Protein AF-M7ZFV1-F1 (afdb_monomer_lite)

Radius of gyration: 19.08 Å; chains: 1; bounding box: 39×70×27 Å

Structure (mmCIF, N/CA/C/O backbone):
data_AF-M7ZFV1-F1
#
_entry.id   AF-M7ZFV1-F1
#
loop_
_atom_site.group_PDB
_atom_site.id
_atom_site.type_symbol
_atom_site.label_atom_id
_atom_site.label_alt_id
_atom_site.label_comp_id
_atom_site.label_asym_id
_atom_site.label_entity_id
_atom_site.label_seq_id
_atom_site.pdbx_PDB_ins_code
_atom_site.Cartn_x
_atom_site.Cartn_y
_atom_site.Cartn_z
_atom_site.occupancy
_atom_site.B_iso_or_equiv
_atom_site.auth_seq_id
_atom_site.auth_comp_id
_atom_site.auth_asym_id
_atom_site.auth_atom_id
_atom_site.pdbx_PDB_model_num
ATOM 1 N N . MET A 1 1 ? 4.307 -32.937 -7.622 1.00 46.44 1 MET A N 1
ATOM 2 C CA . MET A 1 1 ? 5.732 -33.329 -7.647 1.00 46.44 1 MET A CA 1
ATOM 3 C C . MET A 1 1 ? 6.485 -32.186 -8.320 1.00 46.44 1 MET A C 1
ATOM 5 O O . MET A 1 1 ? 6.717 -32.251 -9.518 1.00 46.44 1 MET A O 1
ATOM 9 N N . SER A 1 2 ? 6.725 -31.074 -7.621 1.00 44.28 2 SER A N 1
ATOM 10 C CA . SER A 1 2 ? 7.327 -29.889 -8.255 1.00 44.28 2 SER A CA 1
ATOM 11 C C . SER A 1 2 ? 8.820 -30.128 -8.470 1.00 44.28 2 SER A C 1
ATOM 13 O O . SER A 1 2 ? 9.521 -30.561 -7.554 1.00 44.28 2 SER A O 1
ATOM 15 N N . THR A 1 3 ? 9.266 -29.960 -9.712 1.00 59.56 3 THR A N 1
ATOM 16 C CA . THR A 1 3 ? 10.604 -30.323 -10.183 1.00 59.56 3 THR A CA 1
ATOM 17 C C . THR A 1 3 ? 11.652 -29.318 -9.704 1.00 59.56 3 THR A C 1
ATOM 19 O O . THR A 1 3 ? 11.357 -28.157 -9.431 1.00 59.56 3 THR A O 1
ATOM 22 N N . ALA A 1 4 ? 12.908 -29.763 -9.613 1.00 49.84 4 ALA A N 1
ATOM 23 C CA . ALA A 1 4 ? 14.052 -28.976 -9.139 1.00 49.84 4 ALA A CA 1
ATOM 24 C C . ALA A 1 4 ? 14.307 -27.661 -9.914 1.00 49.84 4 ALA A C 1
ATOM 26 O O . ALA A 1 4 ? 15.073 -26.819 -9.455 1.00 49.84 4 ALA A O 1
ATOM 27 N N . SER A 1 5 ? 13.664 -27.469 -11.067 1.00 49.84 5 SER A N 1
ATOM 28 C CA . SER A 1 5 ? 13.767 -26.266 -11.899 1.00 49.84 5 SER A CA 1
ATOM 29 C C . SER A 1 5 ? 13.018 -25.055 -11.323 1.00 49.84 5 SER A C 1
ATOM 31 O O . SER A 1 5 ? 13.432 -23.925 -11.567 1.00 49.84 5 SER A O 1
ATOM 33 N N . ASP A 1 6 ? 11.967 -25.283 -10.530 1.00 39.19 6 ASP A N 1
ATOM 34 C CA . ASP A 1 6 ? 11.078 -24.243 -9.982 1.00 39.19 6 ASP A CA 1
ATOM 35 C C . ASP A 1 6 ? 11.810 -23.356 -8.951 1.00 39.19 6 ASP A C 1
ATOM 37 O O . ASP A 1 6 ? 11.830 -22.129 -9.045 1.00 39.19 6 ASP A O 1
ATOM 41 N N . TRP A 1 7 ? 12.593 -23.988 -8.068 1.00 47.34 7 TRP A N 1
ATOM 42 C CA . TRP A 1 7 ? 13.441 -23.309 -7.078 1.00 47.34 7 TRP A CA 1
ATOM 43 C C . TRP A 1 7 ? 14.556 -22.449 -7.692 1.00 47.34 7 TRP A C 1
ATOM 45 O O . TRP A 1 7 ? 15.003 -21.471 -7.084 1.00 47.34 7 TRP A O 1
ATOM 55 N N . GLN A 1 8 ? 15.038 -22.805 -8.888 1.00 50.53 8 GLN A N 1
ATOM 56 C CA . GLN A 1 8 ? 16.108 -22.069 -9.565 1.00 50.53 8 GLN A CA 1
ATOM 57 C C . GLN A 1 8 ? 15.592 -20.722 -10.094 1.00 50.53 8 GLN A C 1
ATOM 59 O O . GLN A 1 8 ? 16.286 -19.707 -9.999 1.00 50.53 8 GLN A O 1
ATOM 64 N N . GLN A 1 9 ? 14.354 -20.711 -10.593 1.00 47.00 9 GLN A N 1
ATOM 65 C CA . GLN A 1 9 ? 13.696 -19.533 -11.151 1.00 47.00 9 GLN A CA 1
ATOM 66 C C . GLN A 1 9 ? 13.353 -18.510 -10.057 1.00 47.00 9 GLN A C 1
ATOM 68 O O . GLN A 1 9 ? 13.607 -17.316 -10.229 1.00 47.00 9 GLN A O 1
ATOM 73 N N . ASP A 1 10 ? 12.865 -18.972 -8.901 1.00 41.16 10 ASP A N 1
ATOM 74 C CA . ASP A 1 10 ? 12.586 -18.123 -7.734 1.00 41.16 10 ASP A CA 1
ATOM 75 C C . ASP A 1 10 ? 13.848 -17.461 -7.176 1.00 41.16 10 ASP A C 1
ATOM 77 O O . ASP A 1 10 ? 13.838 -16.286 -6.795 1.00 41.16 10 ASP A O 1
ATOM 81 N N . HIS A 1 11 ? 14.969 -18.186 -7.161 1.00 52.84 11 HIS A N 1
ATOM 82 C CA . HIS A 1 11 ? 16.243 -17.617 -6.737 1.00 52.84 11 HIS A CA 1
ATOM 83 C C . HIS A 1 11 ? 16.755 -16.579 -7.744 1.00 52.84 11 HIS A C 1
ATOM 85 O O . HIS A 1 11 ? 17.362 -15.584 -7.348 1.00 52.84 11 HIS A O 1
ATOM 91 N N . GLU A 1 12 ? 16.486 -16.766 -9.036 1.00 40.56 12 GLU A N 1
ATOM 92 C CA . GLU A 1 12 ? 16.859 -15.825 -10.092 1.00 40.56 12 GLU A CA 1
ATOM 93 C C . GLU A 1 12 ? 15.999 -14.551 -10.080 1.00 40.56 12 GLU A C 1
ATOM 95 O O . GLU A 1 12 ? 16.531 -13.441 -10.153 1.00 40.56 12 GLU A O 1
ATOM 100 N N . VAL A 1 13 ? 14.686 -14.679 -9.868 1.00 51.53 13 VAL A N 1
ATOM 101 C CA . VAL A 1 13 ? 13.772 -13.544 -9.661 1.00 51.53 13 VAL A CA 1
ATOM 102 C C . VAL A 1 13 ? 14.110 -12.805 -8.365 1.00 51.53 13 VAL A C 1
ATOM 104 O O . VAL A 1 13 ? 14.217 -11.578 -8.366 1.00 51.53 13 VAL A O 1
ATOM 107 N N . GLY A 1 14 ? 14.377 -13.528 -7.274 1.00 48.50 14 GLY A N 1
ATOM 108 C CA . GLY A 1 14 ? 14.834 -12.949 -6.011 1.00 48.50 14 GLY A CA 1
ATOM 109 C C . GLY A 1 14 ? 16.164 -12.202 -6.152 1.00 48.50 14 GLY A C 1
ATOM 110 O O . GLY A 1 14 ? 16.325 -11.111 -5.601 1.00 48.50 14 GLY A O 1
ATOM 111 N N . LYS A 1 15 ? 17.099 -12.734 -6.952 1.00 50.56 15 LYS A N 1
ATOM 112 C CA . LYS A 1 15 ? 18.360 -12.061 -7.298 1.00 50.56 15 LYS A CA 1
ATOM 113 C C . LYS A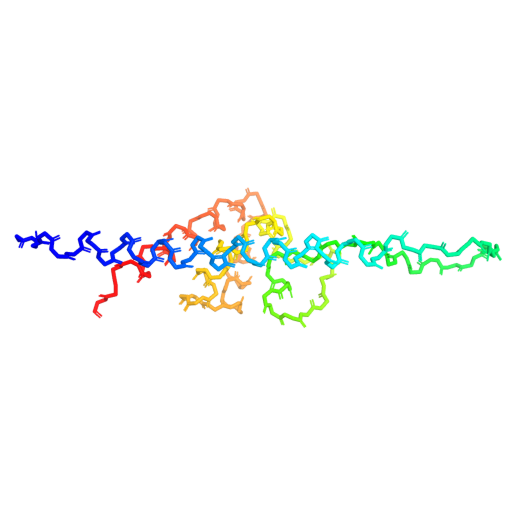 1 15 ? 18.130 -10.798 -8.115 1.00 50.56 15 LYS A C 1
ATOM 115 O O . LYS A 1 15 ? 18.755 -9.784 -7.818 1.00 50.56 15 LYS A O 1
ATOM 120 N N . LYS A 1 16 ? 17.220 -10.822 -9.090 1.00 45.94 16 LYS A N 1
ATOM 121 C CA . LYS A 1 16 ? 16.919 -9.657 -9.929 1.00 45.94 16 LYS A CA 1
ATOM 122 C C . LYS A 1 16 ? 16.292 -8.525 -9.115 1.00 45.94 16 LYS A C 1
ATOM 124 O O . LYS A 1 16 ? 16.816 -7.415 -9.123 1.00 45.94 16 LYS A O 1
ATOM 129 N N . ILE A 1 17 ? 15.307 -8.849 -8.274 1.00 53.06 17 ILE A N 1
ATOM 130 C CA . ILE A 1 17 ? 14.676 -7.894 -7.351 1.00 53.06 17 ILE A CA 1
ATOM 131 C C . ILE A 1 17 ? 15.707 -7.327 -6.358 1.00 53.06 17 ILE A C 1
ATOM 133 O O . ILE A 1 17 ? 15.721 -6.124 -6.091 1.00 53.06 17 ILE A O 1
ATOM 137 N N . LYS A 1 18 ? 16.615 -8.163 -5.832 1.00 46.78 18 LYS A N 1
ATOM 138 C CA . LYS A 1 18 ? 17.659 -7.723 -4.894 1.00 46.78 18 LYS A CA 1
ATOM 139 C C . LYS A 1 18 ? 18.710 -6.828 -5.561 1.00 46.78 18 LYS A C 1
ATOM 141 O O . LYS A 1 18 ? 19.051 -5.793 -4.989 1.00 46.78 18 LYS A O 1
ATOM 146 N N . SER A 1 19 ? 19.173 -7.164 -6.765 1.00 46.59 19 SER A N 1
ATOM 147 C CA . SER A 1 19 ? 20.123 -6.344 -7.533 1.00 46.59 19 SER A CA 1
ATOM 148 C C . SER A 1 19 ? 19.531 -4.999 -7.947 1.00 46.59 19 SER A C 1
ATOM 150 O O . SER A 1 19 ? 20.199 -3.975 -7.811 1.00 46.59 19 SER A O 1
ATOM 152 N N . GLU A 1 20 ? 18.272 -4.973 -8.384 1.00 47.97 20 GLU A N 1
ATOM 153 C CA . GLU A 1 20 ? 17.580 -3.729 -8.736 1.00 47.97 20 GLU A CA 1
ATOM 154 C C . GLU A 1 20 ? 17.349 -2.850 -7.496 1.00 47.97 20 GLU A C 1
ATOM 156 O O . GLU A 1 20 ? 17.546 -1.637 -7.556 1.00 47.97 20 GLU A O 1
ATOM 161 N N . SER A 1 21 ? 17.050 -3.454 -6.338 1.00 48.56 21 SER A N 1
ATOM 162 C CA . SER A 1 21 ? 16.916 -2.724 -5.069 1.00 48.56 21 SER A CA 1
ATOM 163 C C . SER A 1 21 ? 18.231 -2.097 -4.588 1.00 48.56 21 SER A C 1
ATOM 165 O O . SER A 1 21 ? 18.223 -0.976 -4.080 1.00 48.56 21 SER A O 1
ATOM 167 N N . ALA A 1 22 ? 19.364 -2.780 -4.788 1.00 54.00 22 ALA A N 1
ATOM 168 C CA . ALA A 1 22 ? 20.681 -2.281 -4.402 1.00 54.00 22 ALA A CA 1
ATOM 169 C C . ALA A 1 22 ? 21.148 -1.144 -5.325 1.00 54.00 22 ALA A C 1
ATOM 171 O O . ALA A 1 22 ? 21.650 -0.131 -4.842 1.00 54.00 22 ALA A O 1
ATOM 172 N N . ALA A 1 23 ? 20.924 -1.273 -6.637 1.00 54.81 23 ALA A N 1
ATOM 173 C CA . ALA A 1 23 ? 21.231 -0.216 -7.600 1.00 54.81 23 ALA A CA 1
ATOM 174 C C . ALA A 1 23 ? 20.364 1.034 -7.377 1.00 54.81 23 ALA A C 1
ATOM 176 O O . ALA A 1 23 ? 20.842 2.162 -7.508 1.00 54.81 23 ALA A O 1
ATOM 177 N N . GLU A 1 24 ? 19.098 0.853 -6.995 1.00 53.28 24 GLU A N 1
ATOM 178 C CA . GLU A 1 24 ? 18.223 1.969 -6.649 1.00 53.28 24 GLU A CA 1
ATOM 179 C C . GLU A 1 24 ? 18.641 2.617 -5.316 1.00 53.28 24 GLU A C 1
ATOM 181 O O . GLU A 1 24 ? 18.649 3.842 -5.212 1.00 53.28 24 GLU A O 1
ATOM 186 N N . ALA A 1 25 ? 19.065 1.837 -4.316 1.00 55.75 25 ALA A N 1
ATOM 187 C CA . ALA A 1 25 ? 19.612 2.365 -3.064 1.00 55.75 25 ALA A CA 1
ATOM 188 C C . ALA A 1 25 ? 20.894 3.192 -3.288 1.00 55.75 25 ALA A C 1
ATOM 190 O O . ALA A 1 25 ? 21.032 4.274 -2.713 1.00 55.75 25 ALA A O 1
ATOM 191 N N . ASP A 1 26 ? 21.790 2.739 -4.168 1.00 60.12 26 ASP A N 1
ATOM 192 C CA . ASP A 1 26 ? 23.000 3.477 -4.550 1.00 60.12 26 ASP A CA 1
ATOM 193 C C . ASP A 1 26 ? 22.658 4.797 -5.265 1.00 60.12 26 ASP A C 1
ATOM 195 O O . ASP A 1 26 ? 23.128 5.873 -4.881 1.00 60.12 26 ASP A O 1
ATOM 199 N N . ARG A 1 27 ? 21.708 4.759 -6.213 1.00 65.31 27 ARG A N 1
ATOM 200 C CA . ARG A 1 27 ? 21.164 5.965 -6.864 1.00 65.31 27 ARG A CA 1
ATOM 201 C C . ARG A 1 27 ? 20.531 6.935 -5.867 1.00 65.31 27 ARG A C 1
ATOM 203 O O . ARG A 1 27 ? 20.699 8.147 -6.011 1.00 65.31 27 ARG A O 1
ATOM 210 N N . MET A 1 28 ? 19.828 6.434 -4.852 1.00 64.06 28 MET A N 1
ATOM 211 C CA . MET A 1 28 ? 19.234 7.255 -3.792 1.00 64.06 28 MET A CA 1
ATOM 212 C C . MET A 1 28 ? 20.301 7.911 -2.908 1.00 64.06 28 MET A C 1
ATOM 214 O O . MET A 1 28 ? 20.183 9.099 -2.608 1.00 64.06 28 MET A O 1
ATOM 218 N N . MET A 1 29 ? 21.365 7.188 -2.543 1.00 65.94 29 MET A N 1
ATOM 219 C CA . MET A 1 29 ? 22.504 7.753 -1.808 1.00 65.94 29 MET A CA 1
ATOM 220 C C . MET A 1 29 ? 23.237 8.817 -2.639 1.00 65.94 29 MET A C 1
ATOM 222 O O . MET A 1 29 ? 23.618 9.866 -2.115 1.00 65.94 29 MET A O 1
ATOM 226 N N . ALA A 1 30 ? 23.370 8.604 -3.950 1.00 59.59 30 ALA A N 1
ATOM 227 C CA . ALA A 1 30 ? 23.946 9.580 -4.873 1.00 59.59 30 ALA A CA 1
ATOM 228 C C . ALA A 1 30 ? 23.049 10.819 -5.082 1.00 59.59 30 ALA A C 1
ATOM 230 O O . ALA A 1 30 ? 23.556 11.916 -5.327 1.00 59.59 30 ALA A O 1
ATOM 231 N N . ALA A 1 31 ? 21.723 10.674 -4.994 1.00 59.41 31 ALA A N 1
ATOM 232 C CA . ALA A 1 31 ? 20.778 11.792 -5.035 1.00 59.41 31 ALA A CA 1
ATOM 233 C C . ALA A 1 31 ? 20.791 12.598 -3.725 1.00 59.41 31 ALA A C 1
ATOM 235 O O . ALA A 1 31 ? 20.805 13.824 -3.773 1.00 59.41 31 ALA A O 1
ATOM 236 N N . ALA A 1 32 ? 20.879 11.929 -2.571 1.00 59.34 32 ALA A N 1
ATOM 237 C CA . ALA A 1 32 ? 20.989 12.585 -1.269 1.00 59.34 32 ALA A CA 1
ATOM 238 C C . ALA A 1 32 ? 22.286 13.403 -1.134 1.00 59.34 32 ALA A C 1
ATOM 240 O O . ALA A 1 32 ? 22.255 14.513 -0.613 1.00 59.34 32 ALA A O 1
ATOM 241 N N . ARG A 1 33 ? 23.411 12.901 -1.668 1.00 57.75 33 ARG A N 1
ATOM 242 C CA . ARG A 1 33 ? 24.706 13.610 -1.671 1.00 57.75 33 ARG A CA 1
ATOM 243 C C . ARG A 1 33 ? 24.717 14.876 -2.532 1.00 57.75 33 ARG A C 1
ATOM 245 O O . ARG A 1 33 ? 25.441 15.813 -2.216 1.00 57.75 33 ARG A O 1
ATOM 252 N N . ARG A 1 34 ? 23.923 14.923 -3.607 1.00 53.09 34 ARG A N 1
ATOM 253 C CA . ARG A 1 34 ? 23.784 16.120 -4.459 1.00 53.09 34 ARG A CA 1
ATOM 254 C C . ARG A 1 34 ? 23.020 17.253 -3.776 1.00 53.09 34 ARG A C 1
ATOM 256 O O . ARG A 1 34 ? 23.212 18.406 -4.135 1.00 53.09 34 ARG A O 1
ATOM 263 N N . SER A 1 35 ? 22.204 16.935 -2.776 1.00 56.62 35 SER A N 1
ATOM 264 C CA . SER A 1 35 ? 21.429 17.917 -2.014 1.00 56.62 35 SER A CA 1
ATOM 265 C C . SER A 1 35 ? 22.231 18.596 -0.893 1.00 56.62 35 SER A C 1
ATOM 267 O O . SER A 1 35 ? 21.710 19.503 -0.251 1.00 56.62 35 SER A O 1
ATOM 269 N N . SER A 1 36 ? 23.478 18.177 -0.636 1.00 49.88 36 SER A N 1
ATOM 270 C CA . SER A 1 36 ? 24.291 18.644 0.501 1.00 49.88 36 SER A CA 1
ATOM 271 C C . SER A 1 36 ? 25.144 19.892 0.229 1.00 49.88 36 SER A C 1
ATOM 273 O O . SER A 1 36 ? 25.855 20.337 1.128 1.00 49.88 36 SER A O 1
ATOM 275 N N . SER A 1 37 ? 25.120 20.473 -0.974 1.00 52.38 37 SER A N 1
ATOM 276 C CA . SER A 1 37 ? 25.837 21.723 -1.268 1.00 52.38 37 SER A CA 1
ATOM 277 C C . SER A 1 37 ? 24.942 22.941 -1.000 1.00 52.38 37 SER A C 1
ATOM 279 O O . SER A 1 37 ? 24.230 23.406 -1.889 1.00 52.38 37 SER A O 1
ATOM 281 N N . LEU A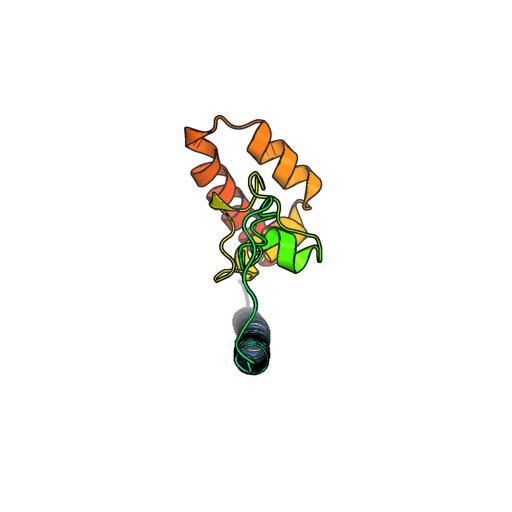 1 38 ? 24.963 23.437 0.240 1.00 55.53 38 LEU A N 1
ATOM 282 C CA . LEU A 1 38 ? 24.322 24.686 0.676 1.00 55.53 38 LEU A CA 1
ATOM 283 C C . LEU A 1 38 ? 25.238 25.897 0.405 1.00 55.53 38 LEU A C 1
ATOM 285 O O . LEU A 1 38 ? 26.412 25.834 0.773 1.00 55.53 38 LEU A O 1
ATOM 289 N N . PRO A 1 39 ? 24.728 27.040 -0.090 1.00 50.59 39 PRO A N 1
ATOM 290 C CA . PRO A 1 39 ? 25.226 28.350 0.299 1.00 50.59 39 PRO A CA 1
ATOM 291 C C . PRO A 1 39 ? 24.383 28.911 1.458 1.00 50.59 39 PRO A C 1
ATOM 293 O O . PRO A 1 39 ? 23.176 28.686 1.553 1.00 50.59 39 PRO A O 1
ATOM 296 N N . ALA A 1 40 ? 25.047 29.620 2.367 1.00 53.81 40 ALA A N 1
ATOM 297 C CA . ALA A 1 40 ? 24.449 30.262 3.530 1.00 53.81 40 ALA A CA 1
ATOM 298 C C . ALA A 1 40 ? 23.818 31.633 3.198 1.00 53.81 40 ALA A C 1
ATOM 300 O O . ALA A 1 40 ? 24.263 32.308 2.274 1.00 53.81 40 ALA A O 1
ATOM 301 N N . ALA A 1 41 ? 22.892 32.049 4.075 1.00 48.31 41 ALA A N 1
ATOM 302 C CA . ALA A 1 41 ? 22.405 33.411 4.365 1.00 48.31 41 ALA A CA 1
ATOM 303 C C . ALA A 1 41 ? 21.054 33.871 3.763 1.00 48.31 41 ALA A C 1
ATOM 305 O O . ALA A 1 41 ? 20.853 33.885 2.554 1.00 48.31 41 ALA A O 1
ATOM 306 N N . GLY A 1 42 ? 20.169 34.356 4.653 1.00 43.28 42 GLY A N 1
ATOM 307 C CA . GLY A 1 42 ? 19.012 35.212 4.339 1.00 43.28 42 GLY A CA 1
ATOM 308 C C . GLY A 1 42 ? 17.815 35.031 5.288 1.00 43.28 42 GLY A C 1
ATOM 309 O O . GLY A 1 42 ? 17.156 34.001 5.250 1.00 43.28 42 GLY A O 1
ATOM 310 N N . ALA A 1 43 ? 17.539 36.023 6.142 1.00 54.16 43 ALA A N 1
ATOM 311 C CA . ALA A 1 43 ? 16.506 36.025 7.187 1.00 54.16 43 ALA A CA 1
ATOM 312 C C . ALA A 1 43 ? 15.125 36.538 6.712 1.00 54.16 43 ALA A C 1
ATOM 314 O O . ALA A 1 43 ? 15.057 37.415 5.854 1.00 54.16 43 ALA A O 1
ATOM 315 N N . GLY A 1 44 ? 14.038 36.070 7.348 1.00 43.00 44 GLY A N 1
ATOM 316 C CA . GLY A 1 44 ? 12.695 36.675 7.286 1.00 43.00 44 GLY A CA 1
ATOM 317 C C . GLY A 1 44 ? 11.643 35.914 8.124 1.00 43.00 44 GLY A C 1
ATOM 318 O O . GLY A 1 44 ? 11.564 34.693 7.994 1.00 43.00 44 GLY A O 1
ATOM 319 N N . PRO A 1 45 ? 10.828 36.573 8.980 1.00 63.88 45 PRO A N 1
ATOM 320 C CA . PRO A 1 45 ? 9.703 35.946 9.668 1.00 63.88 45 PRO A CA 1
ATOM 321 C C . PRO A 1 45 ? 8.417 36.194 8.868 1.00 63.88 45 PRO A C 1
ATOM 323 O O . PRO A 1 45 ? 7.859 37.287 8.876 1.00 63.88 45 PRO A O 1
ATOM 326 N N . GLY A 1 46 ? 7.948 35.184 8.142 1.00 50.50 46 GLY A N 1
ATOM 327 C CA . GLY A 1 46 ? 6.713 35.280 7.368 1.00 50.50 46 GLY A CA 1
ATOM 328 C C . GLY A 1 46 ? 6.361 33.939 6.748 1.00 50.50 46 GLY A C 1
ATOM 329 O O . GLY A 1 46 ? 7.005 33.522 5.796 1.00 50.50 46 GLY A O 1
ATOM 330 N N . SER A 1 47 ? 5.361 33.275 7.330 1.00 49.88 47 SER A N 1
ATOM 331 C CA . SER A 1 47 ? 4.630 32.119 6.793 1.00 49.88 47 SER A CA 1
ATOM 332 C C . SER A 1 47 ? 5.491 31.024 6.161 1.00 49.88 47 SER A C 1
ATOM 334 O O . SER A 1 47 ? 5.728 31.004 4.959 1.00 49.88 47 SER A O 1
ATOM 336 N N . THR A 1 48 ? 5.903 30.051 6.969 1.00 43.44 48 THR A N 1
ATOM 337 C CA . THR A 1 48 ? 6.486 28.801 6.487 1.00 43.44 48 THR A CA 1
ATOM 338 C C . THR A 1 48 ? 5.417 27.959 5.769 1.00 43.44 48 THR A C 1
ATOM 340 O O . THR A 1 48 ? 4.573 27.356 6.430 1.00 43.44 48 THR A O 1
ATOM 343 N N . PRO A 1 49 ? 5.468 27.727 4.442 1.00 51.97 49 PRO A N 1
ATOM 344 C CA . PRO A 1 49 ? 5.299 26.360 4.013 1.00 51.97 49 PRO A CA 1
ATOM 345 C C . PRO A 1 49 ? 6.578 25.679 4.483 1.00 51.97 49 PRO A C 1
ATOM 347 O O . PRO A 1 49 ? 7.629 25.786 3.851 1.00 51.97 49 PRO A O 1
ATOM 350 N N . SER A 1 50 ? 6.514 25.024 5.643 1.00 46.38 50 SER A N 1
ATOM 351 C CA . SER A 1 50 ? 7.508 24.016 5.971 1.00 46.38 50 SER A CA 1
ATOM 352 C C . SER A 1 50 ? 7.357 22.938 4.902 1.00 46.38 50 SER A C 1
ATOM 354 O O . SER A 1 50 ? 6.632 21.954 5.057 1.00 46.38 50 SER A O 1
ATOM 356 N N . PHE A 1 51 ? 8.026 23.134 3.766 1.00 53.59 51 PHE A N 1
ATOM 357 C CA . PHE A 1 51 ? 8.491 22.047 2.934 1.00 53.59 51 PHE A CA 1
ATOM 358 C C . PHE A 1 51 ? 9.568 21.371 3.765 1.00 53.59 51 PHE A C 1
ATOM 360 O O . PHE A 1 51 ? 10.759 21.449 3.476 1.00 53.59 51 PHE A O 1
ATOM 367 N N . ASN A 1 52 ? 9.108 20.722 4.839 1.00 47.12 52 ASN A N 1
ATOM 368 C CA . ASN A 1 52 ? 9.798 19.626 5.452 1.00 47.12 52 ASN A CA 1
ATOM 369 C C . ASN A 1 52 ? 10.376 18.842 4.283 1.00 47.12 52 ASN A C 1
ATOM 371 O O . ASN A 1 52 ? 9.676 18.562 3.300 1.00 47.12 52 ASN A O 1
ATOM 375 N N . THR A 1 53 ? 11.645 18.511 4.388 1.00 49.69 53 THR A N 1
ATOM 376 C CA . THR A 1 53 ? 12.318 17.478 3.617 1.00 49.69 53 THR A CA 1
ATOM 377 C C . THR A 1 53 ? 11.655 16.117 3.906 1.00 49.69 53 THR A C 1
ATOM 379 O O . THR A 1 53 ? 12.295 15.151 4.306 1.00 49.69 53 THR A O 1
ATOM 382 N N . MET A 1 54 ? 10.327 16.049 3.745 1.00 65.06 54 MET A N 1
ATOM 383 C CA . MET A 1 54 ? 9.453 14.909 3.937 1.00 65.06 54 MET A CA 1
ATOM 384 C C . MET A 1 54 ? 9.831 13.933 2.854 1.00 65.06 54 MET A C 1
ATOM 386 O O . MET A 1 54 ? 9.415 14.047 1.698 1.00 65.06 54 MET A O 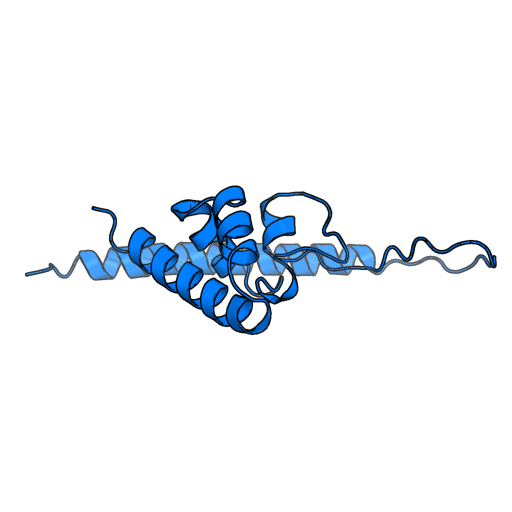1
ATOM 390 N N . THR A 1 55 ? 10.681 12.994 3.247 1.00 81.56 55 THR A N 1
ATOM 391 C CA . THR A 1 55 ? 10.980 11.826 2.441 1.00 81.56 55 THR A CA 1
ATOM 392 C C . THR A 1 55 ? 9.633 11.207 2.068 1.00 81.56 55 THR A C 1
ATOM 394 O O . THR A 1 55 ? 8.874 10.834 2.966 1.00 81.56 55 THR A O 1
ATOM 397 N N . PRO A 1 56 ? 9.270 11.158 0.775 1.00 89.06 56 PRO A N 1
ATOM 398 C CA . PRO A 1 56 ? 7.962 10.667 0.379 1.00 89.06 56 PRO A CA 1
ATOM 399 C C . PRO A 1 56 ? 7.827 9.206 0.804 1.00 89.06 56 PRO A C 1
ATOM 401 O O . PRO A 1 56 ? 8.765 8.428 0.625 1.00 89.06 56 PRO A O 1
ATOM 404 N N . CYS A 1 57 ? 6.660 8.824 1.329 1.00 92.56 57 CYS A N 1
ATOM 405 C CA . CYS A 1 57 ? 6.373 7.423 1.646 1.00 92.56 57 CYS A CA 1
ATOM 406 C C . CYS A 1 57 ? 6.547 6.526 0.406 1.00 92.56 57 CYS A C 1
ATOM 408 O O . CYS A 1 57 ? 6.483 7.005 -0.735 1.00 92.56 57 CYS A O 1
ATOM 410 N N . ALA A 1 58 ? 6.725 5.218 0.610 1.00 93.62 58 ALA A N 1
ATOM 411 C CA . ALA A 1 58 ? 6.935 4.274 -0.491 1.00 93.62 58 ALA A CA 1
ATOM 412 C C . ALA A 1 58 ? 5.820 4.350 -1.550 1.00 93.62 58 ALA A C 1
ATOM 414 O O . ALA A 1 58 ? 6.103 4.283 -2.747 1.00 93.62 58 ALA A O 1
ATOM 415 N N . ALA A 1 59 ? 4.577 4.596 -1.124 1.00 93.69 59 ALA A N 1
ATOM 416 C CA . ALA A 1 59 ? 3.445 4.778 -2.023 1.00 93.69 59 ALA A CA 1
ATOM 417 C C . ALA A 1 59 ? 3.578 6.006 -2.924 1.00 93.69 59 ALA A C 1
ATOM 419 O O . ALA A 1 59 ? 3.525 5.902 -4.148 1.00 93.69 59 ALA A O 1
ATOM 420 N N . CYS A 1 60 ? 3.771 7.184 -2.331 1.00 92.88 60 CYS A N 1
ATOM 421 C CA . CYS A 1 60 ? 3.866 8.428 -3.091 1.00 92.88 60 CYS A CA 1
ATOM 422 C C . CYS A 1 60 ? 5.117 8.474 -3.968 1.00 92.88 60 CYS A C 1
ATOM 424 O O . CYS A 1 60 ? 5.068 9.042 -5.059 1.00 92.88 60 CYS A O 1
ATOM 426 N N . LYS A 1 61 ? 6.200 7.822 -3.532 1.00 91.06 61 LYS A N 1
ATOM 427 C CA . LYS A 1 61 ? 7.408 7.641 -4.333 1.00 91.06 61 LYS A CA 1
ATOM 428 C C . LYS A 1 61 ? 7.143 6.794 -5.579 1.00 91.06 61 LYS A C 1
ATOM 430 O O . LYS A 1 61 ? 7.490 7.230 -6.673 1.00 91.06 61 LYS A O 1
ATOM 435 N N . LEU A 1 62 ? 6.488 5.637 -5.436 1.00 91.00 62 LEU A N 1
ATOM 436 C CA . LEU A 1 62 ? 6.144 4.770 -6.571 1.00 91.00 62 LEU A CA 1
ATOM 437 C C . LEU A 1 62 ? 5.149 5.449 -7.527 1.00 91.00 62 LEU A C 1
ATOM 439 O O . LEU A 1 62 ? 5.312 5.390 -8.740 1.00 91.00 62 LEU A O 1
ATOM 443 N N . LEU A 1 63 ? 4.156 6.149 -6.975 1.00 89.94 63 LEU A N 1
ATOM 444 C CA . LEU A 1 63 ? 3.128 6.871 -7.731 1.00 89.94 63 LEU A CA 1
ATOM 445 C C . LEU A 1 63 ? 3.611 8.212 -8.311 1.00 89.94 63 LEU A C 1
ATOM 447 O O . LEU A 1 63 ? 2.825 8.904 -8.953 1.00 89.94 63 LEU A O 1
ATOM 451 N N . ARG A 1 64 ? 4.872 8.603 -8.068 1.00 89.88 64 ARG A N 1
ATOM 452 C CA . ARG A 1 64 ? 5.473 9.871 -8.524 1.00 89.88 64 ARG A CA 1
ATOM 453 C C . ARG A 1 64 ? 4.632 11.114 -8.192 1.00 89.88 64 ARG A C 1
ATOM 455 O O . ARG A 1 64 ? 4.572 12.061 -8.971 1.00 89.88 64 ARG A O 1
ATOM 462 N N . ARG A 1 65 ? 3.999 11.128 -7.016 1.00 90.88 65 ARG A N 1
ATOM 463 C CA . ARG A 1 65 ? 3.151 12.235 -6.542 1.00 90.88 65 ARG A CA 1
ATOM 464 C C . ARG A 1 65 ? 3.683 12.838 -5.247 1.00 90.88 65 ARG A C 1
ATOM 466 O O . ARG A 1 65 ? 4.443 12.204 -4.516 1.00 90.88 65 ARG A O 1
ATOM 473 N N . ARG A 1 66 ? 3.244 14.057 -4.923 1.00 88.94 66 ARG A N 1
ATOM 474 C CA . ARG A 1 66 ? 3.604 14.717 -3.659 1.00 88.94 66 ARG A CA 1
ATOM 475 C C . ARG A 1 66 ? 3.006 13.951 -2.470 1.00 88.94 66 ARG A C 1
ATOM 477 O O . ARG A 1 66 ? 1.830 13.593 -2.486 1.00 88.94 66 ARG A O 1
ATOM 484 N N . CYS A 1 67 ? 3.817 13.691 -1.443 1.00 90.25 67 CYS A N 1
ATOM 485 C CA . CYS A 1 67 ? 3.346 13.109 -0.187 1.00 90.25 67 CYS A CA 1
ATOM 486 C C . CYS A 1 67 ? 2.757 14.218 0.693 1.00 90.25 67 CYS A C 1
ATOM 488 O O . CYS A 1 67 ? 3.480 15.130 1.086 1.00 90.25 67 CYS A O 1
ATOM 490 N N . ALA A 1 68 ? 1.446 14.166 0.941 1.00 88.25 68 ALA A N 1
ATOM 491 C CA . ALA A 1 68 ? 0.773 15.068 1.873 1.00 88.25 68 ALA A CA 1
ATOM 492 C C . ALA A 1 68 ? 1.119 14.706 3.328 1.00 88.25 68 ALA A C 1
ATOM 494 O O . ALA A 1 68 ? 1.528 13.575 3.594 1.00 88.25 68 ALA A O 1
ATOM 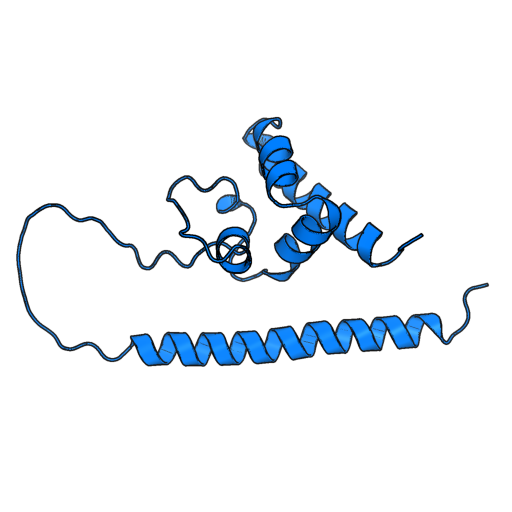495 N N . GLN A 1 69 ? 0.924 15.656 4.250 1.00 82.69 69 GLN A N 1
ATOM 496 C CA . GLN A 1 69 ? 1.078 15.419 5.694 1.00 82.69 69 GLN A CA 1
ATOM 497 C C . GLN A 1 69 ? 0.110 14.327 6.176 1.00 82.69 69 GLN A C 1
ATOM 499 O O . GLN A 1 69 ? 0.513 13.418 6.890 1.00 82.69 69 GLN A O 1
ATOM 504 N N . GLU A 1 70 ? -1.126 14.339 5.671 1.00 85.31 70 GLU A N 1
ATOM 505 C CA . GLU A 1 70 ? -2.147 13.323 5.960 1.00 85.31 70 GLU A CA 1
ATOM 506 C C . GLU A 1 70 ? -2.247 12.277 4.844 1.00 85.31 70 GLU A C 1
ATOM 508 O O . GLU A 1 70 ? -3.305 12.000 4.281 1.00 85.31 70 GLU A O 1
ATOM 513 N N . CYS A 1 71 ? -1.107 11.715 4.440 1.00 89.44 71 CYS A N 1
ATOM 514 C CA . CYS A 1 71 ? -1.113 10.638 3.458 1.00 89.44 71 CYS A CA 1
ATOM 515 C C . CYS A 1 71 ? -1.566 9.321 4.123 1.00 89.44 71 CYS A C 1
ATOM 517 O O . CYS A 1 71 ? -0.867 8.842 5.020 1.00 89.44 71 CYS A O 1
ATOM 519 N N . PRO A 1 72 ? -2.635 8.656 3.635 1.00 89.50 72 PRO A N 1
ATOM 520 C CA . PRO A 1 72 ? -3.160 7.425 4.242 1.00 89.50 72 PRO A CA 1
ATOM 521 C C . PRO A 1 72 ? -2.171 6.254 4.175 1.00 89.50 72 PRO A C 1
ATOM 523 O O . PRO A 1 72 ? -2.297 5.277 4.902 1.00 89.50 72 PRO A O 1
ATOM 526 N N . PHE A 1 73 ? -1.167 6.350 3.301 1.00 91.25 73 PHE A N 1
ATOM 527 C CA . PHE A 1 73 ? -0.129 5.338 3.141 1.00 91.25 73 PHE A CA 1
ATOM 528 C C . PHE A 1 73 ? 1.110 5.595 4.003 1.00 91.25 73 PHE A C 1
ATOM 530 O O . PHE A 1 73 ? 1.908 4.682 4.186 1.00 91.25 73 PHE A O 1
ATOM 537 N N . SER A 1 74 ? 1.305 6.817 4.508 1.00 90.88 74 SER A N 1
ATOM 538 C CA . SER A 1 74 ? 2.555 7.205 5.175 1.00 90.88 74 SER A CA 1
ATOM 539 C C . SER A 1 74 ? 2.871 6.401 6.440 1.00 90.88 74 SER A C 1
ATOM 541 O O . SER A 1 74 ? 4.028 6.011 6.584 1.00 90.88 74 SER A O 1
ATOM 543 N N . PRO A 1 75 ? 1.901 6.097 7.326 1.00 90.25 75 PRO A N 1
ATOM 544 C CA . PRO A 1 75 ? 2.181 5.337 8.547 1.00 90.25 75 PRO A CA 1
ATOM 545 C C . PRO A 1 75 ? 2.541 3.867 8.292 1.00 90.25 75 PRO A C 1
ATOM 547 O O . PRO A 1 75 ? 3.198 3.243 9.118 1.00 90.25 75 PRO A O 1
ATOM 550 N N . PHE A 1 76 ? 2.109 3.308 7.158 1.00 90.56 76 PHE A N 1
ATOM 551 C CA . PHE A 1 76 ? 2.187 1.867 6.884 1.00 90.56 76 PHE A CA 1
ATOM 552 C C . PHE A 1 76 ? 3.242 1.508 5.832 1.00 90.56 76 PHE A C 1
ATOM 554 O O . PHE A 1 76 ? 3.796 0.412 5.844 1.00 90.56 76 PHE A O 1
ATOM 561 N N . PHE A 1 77 ? 3.536 2.431 4.914 1.00 91.62 77 PHE A N 1
ATOM 562 C CA . PHE A 1 77 ? 4.446 2.214 3.793 1.00 91.62 77 PHE A CA 1
ATOM 563 C C . PHE A 1 77 ? 5.659 3.140 3.887 1.00 91.62 77 PHE A C 1
ATOM 565 O O . PHE A 1 77 ? 5.775 4.144 3.174 1.00 91.62 77 PHE A O 1
ATOM 572 N N . SER A 1 78 ? 6.593 2.761 4.756 1.00 90.25 78 SER A N 1
ATOM 573 C CA . SER A 1 78 ? 7.862 3.460 4.951 1.00 90.25 78 SER A CA 1
ATOM 574 C C . SER A 1 78 ? 8.703 3.519 3.667 1.00 90.25 78 SER A C 1
ATOM 576 O O . SER A 1 78 ? 8.750 2.548 2.910 1.00 90.25 78 SER A O 1
ATOM 578 N N . PRO A 1 79 ? 9.443 4.617 3.422 1.00 84.88 79 PRO A N 1
ATOM 579 C CA . PRO A 1 79 ? 10.306 4.755 2.244 1.00 84.88 79 PRO A CA 1
ATOM 580 C C . PRO A 1 79 ? 11.448 3.730 2.176 1.00 84.88 79 PRO A C 1
ATOM 582 O O . PRO A 1 79 ? 11.991 3.508 1.095 1.00 84.88 79 PRO A O 1
ATOM 585 N N . LEU A 1 80 ? 11.804 3.114 3.310 1.00 86.94 80 LEU A N 1
ATOM 586 C CA . LEU A 1 80 ? 12.816 2.060 3.408 1.00 86.94 80 LEU A CA 1
ATOM 587 C C . LEU A 1 80 ? 12.353 0.735 2.781 1.00 86.94 80 LEU A C 1
ATOM 589 O O . LEU A 1 80 ? 13.178 -0.085 2.387 1.00 86.94 80 LEU A O 1
ATOM 593 N N . GLU A 1 81 ? 11.041 0.532 2.644 1.00 86.88 81 GLU A N 1
ATOM 594 C CA . GLU A 1 81 ? 10.455 -0.730 2.189 1.00 86.88 81 GLU A CA 1
ATOM 595 C C . GLU A 1 81 ? 9.593 -0.542 0.927 1.00 86.88 81 GLU A C 1
ATOM 597 O O . GLU A 1 81 ? 8.394 -0.834 0.927 1.00 86.88 81 GLU A O 1
ATOM 602 N N . PRO A 1 82 ? 10.181 -0.084 -0.197 1.00 88.31 82 PRO A N 1
ATOM 603 C CA . PRO A 1 82 ? 9.431 0.183 -1.427 1.00 88.31 82 PRO A CA 1
ATOM 604 C C . PRO A 1 82 ? 8.773 -1.077 -2.009 1.00 88.31 82 PRO A C 1
ATOM 606 O O . PRO A 1 82 ? 7.719 -0.992 -2.640 1.00 88.31 82 PRO A O 1
ATOM 609 N N . HIS A 1 83 ? 9.364 -2.249 -1.758 1.00 89.38 83 HIS A N 1
ATOM 610 C CA . HIS A 1 83 ? 8.859 -3.538 -2.222 1.00 89.38 83 HIS A CA 1
ATOM 611 C C . HIS A 1 83 ? 7.476 -3.870 -1.642 1.00 89.38 83 HIS A C 1
ATOM 613 O O . HIS A 1 83 ? 6.642 -4.413 -2.361 1.00 89.38 83 HIS A O 1
ATOM 619 N N . LYS A 1 84 ? 7.195 -3.485 -0.385 1.00 91.69 84 LYS A N 1
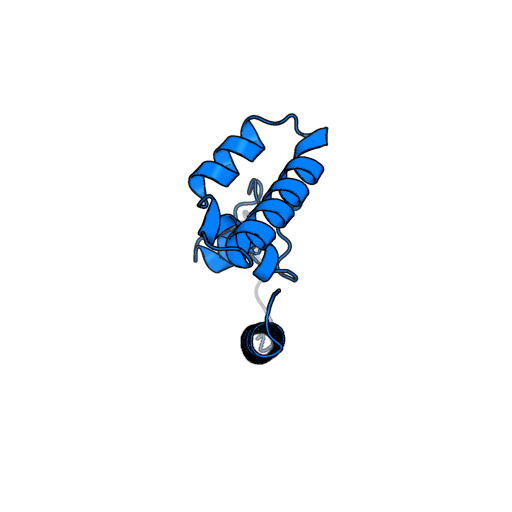ATOM 620 C CA . LYS A 1 84 ? 5.894 -3.738 0.250 1.00 91.69 84 LYS A CA 1
ATOM 621 C C . LYS A 1 84 ? 4.775 -3.100 -0.556 1.00 91.69 84 LYS A C 1
ATOM 623 O O . LYS A 1 84 ? 3.853 -3.793 -0.973 1.00 91.69 84 LYS A O 1
ATOM 628 N N . PHE A 1 85 ? 4.892 -1.801 -0.839 1.00 94.44 85 PHE A N 1
ATOM 629 C CA . PHE A 1 85 ? 3.873 -1.092 -1.608 1.00 94.44 85 PHE A CA 1
ATOM 630 C C . PHE A 1 85 ? 3.822 -1.552 -3.069 1.00 94.44 85 PHE A C 1
ATOM 632 O O . PHE A 1 85 ? 2.733 -1.653 -3.626 1.00 94.44 85 PHE A O 1
ATOM 639 N N . ALA A 1 86 ? 4.965 -1.874 -3.686 1.00 93.56 86 ALA A N 1
ATOM 640 C CA . ALA A 1 86 ? 5.000 -2.372 -5.060 1.00 93.56 86 ALA A CA 1
ATOM 641 C C . ALA A 1 86 ? 4.183 -3.664 -5.233 1.00 93.56 86 ALA A C 1
ATOM 643 O O . ALA A 1 86 ? 3.414 -3.769 -6.192 1.00 93.56 86 ALA A O 1
ATOM 644 N N . SER A 1 87 ? 4.282 -4.605 -4.286 1.00 93.56 87 SER A N 1
ATOM 645 C CA . SER A 1 87 ? 3.487 -5.835 -4.311 1.00 93.56 87 SER A CA 1
ATOM 646 C C . SER A 1 87 ? 1.991 -5.540 -4.232 1.00 93.56 87 SER A C 1
ATOM 648 O O . SER A 1 87 ? 1.227 -5.983 -5.092 1.00 93.56 87 SER A O 1
ATOM 650 N N . VAL A 1 88 ? 1.564 -4.737 -3.248 1.00 95.25 88 VAL A N 1
ATOM 651 C CA . VAL A 1 88 ? 0.134 -4.430 -3.061 1.00 95.25 88 VAL A CA 1
ATOM 652 C C . VAL A 1 88 ? -0.425 -3.637 -4.237 1.00 95.25 88 VAL A C 1
ATOM 654 O O . VAL A 1 88 ? -1.533 -3.897 -4.701 1.00 95.25 88 VAL A O 1
ATOM 657 N N . HIS A 1 89 ? 0.362 -2.705 -4.772 1.00 94.94 89 HIS A N 1
ATOM 658 C CA . HIS A 1 89 ? -0.000 -1.928 -5.946 1.00 94.94 89 HIS A CA 1
ATOM 659 C C . HIS A 1 89 ? -0.217 -2.812 -7.178 1.00 94.94 89 HIS A C 1
ATOM 661 O O . HIS A 1 89 ? -1.160 -2.585 -7.928 1.00 94.94 89 HIS A O 1
ATOM 667 N N . LYS A 1 90 ? 0.628 -3.827 -7.381 1.00 91.88 90 LYS A N 1
ATOM 668 C CA . LYS A 1 90 ? 0.527 -4.725 -8.536 1.00 91.88 90 LYS A CA 1
ATOM 669 C C . LYS A 1 90 ? -0.700 -5.641 -8.471 1.00 91.88 90 LYS A C 1
ATOM 671 O O . LYS A 1 90 ? -1.264 -5.955 -9.510 1.00 91.88 90 LYS A O 1
ATOM 676 N N . VAL A 1 91 ? -1.101 -6.063 -7.273 1.00 93.62 91 VAL A N 1
ATOM 677 C CA . VAL A 1 91 ? -2.205 -7.018 -7.078 1.00 93.62 91 VAL A CA 1
ATOM 678 C C . VAL A 1 91 ? -3.554 -6.329 -6.902 1.00 93.62 91 VAL A C 1
ATOM 680 O O . VAL A 1 91 ? -4.534 -6.721 -7.527 1.00 93.62 91 VAL A O 1
ATOM 683 N N . PHE A 1 92 ? -3.615 -5.321 -6.034 1.00 92.88 92 PHE A N 1
ATOM 684 C CA . PHE A 1 92 ? -4.863 -4.661 -5.658 1.00 92.88 92 PHE A CA 1
ATOM 685 C C . PHE A 1 92 ? -5.019 -3.289 -6.321 1.00 92.88 92 PHE A C 1
ATOM 687 O O . PHE A 1 92 ? -6.141 -2.861 -6.572 1.00 92.88 92 PHE A O 1
ATOM 694 N N . GLY A 1 93 ? -3.918 -2.599 -6.632 1.00 93.50 93 GLY A N 1
ATOM 695 C CA . GLY A 1 93 ? -3.933 -1.230 -7.154 1.00 93.50 93 GLY A CA 1
ATOM 696 C C . GLY A 1 93 ? -4.061 -0.166 -6.059 1.00 93.50 93 GLY A C 1
ATOM 697 O O . GLY A 1 93 ? -4.709 -0.371 -5.033 1.00 93.50 93 GLY A O 1
ATOM 698 N N . ALA A 1 94 ? -3.461 1.012 -6.275 1.00 91.81 94 ALA A N 1
ATOM 699 C CA . ALA A 1 94 ? -3.393 2.072 -5.257 1.00 91.81 94 ALA A CA 1
ATOM 700 C C . ALA A 1 94 ? -4.773 2.517 -4.744 1.00 91.81 94 ALA A C 1
ATOM 702 O O . ALA A 1 94 ? -4.951 2.717 -3.543 1.00 91.81 94 ALA A O 1
ATOM 703 N N . SER A 1 95 ? -5.749 2.666 -5.643 1.00 92.44 95 SER A N 1
ATOM 704 C CA . SER A 1 95 ? -7.093 3.143 -5.298 1.00 92.44 95 SER A CA 1
ATOM 705 C C . SER A 1 95 ? -7.845 2.160 -4.404 1.00 92.44 95 SER A C 1
ATOM 707 O O . SER A 1 95 ? -8.487 2.583 -3.447 1.00 92.44 95 SER A O 1
ATOM 709 N N . ASN A 1 96 ? -7.733 0.856 -4.671 1.00 94.06 96 ASN A N 1
ATOM 710 C CA . ASN A 1 96 ? -8.398 -0.166 -3.863 1.00 94.06 96 ASN A CA 1
ATOM 711 C C . ASN A 1 96 ? -7.739 -0.290 -2.492 1.00 94.06 96 ASN A C 1
ATOM 713 O O . ASN A 1 96 ? -8.444 -0.336 -1.494 1.00 94.06 96 ASN A O 1
ATOM 717 N N . VAL A 1 97 ? -6.403 -0.253 -2.420 1.00 94.12 97 VAL A N 1
ATOM 718 C CA . VAL A 1 97 ? -5.692 -0.238 -1.130 1.00 94.12 97 VAL A CA 1
ATOM 719 C C . VAL A 1 97 ? -6.103 0.976 -0.303 1.00 94.12 97 VAL A C 1
ATOM 721 O O . VAL A 1 97 ? -6.368 0.837 0.884 1.00 94.12 97 VAL A O 1
ATOM 724 N N . SER A 1 98 ? -6.219 2.156 -0.924 1.00 92.25 98 SER A N 1
ATOM 725 C CA . SER A 1 98 ? -6.701 3.352 -0.226 1.00 92.25 98 SER A CA 1
ATOM 726 C C . SER A 1 98 ? -8.101 3.150 0.349 1.00 92.25 98 SER A C 1
ATOM 728 O O . SER A 1 98 ? -8.325 3.507 1.498 1.00 92.25 98 SER A O 1
ATOM 730 N N . LYS A 1 99 ? -9.035 2.592 -0.434 1.00 93.75 99 LYS A N 1
ATOM 731 C CA . LYS A 1 99 ? -10.407 2.325 0.021 1.00 93.75 99 LYS A CA 1
ATOM 732 C C . LYS A 1 99 ? -10.429 1.323 1.174 1.00 93.75 99 LYS A C 1
ATOM 734 O O . LYS A 1 99 ? -10.961 1.648 2.225 1.00 93.75 99 LYS A O 1
ATOM 739 N N . MET A 1 100 ? -9.758 0.180 1.023 1.00 93.62 100 MET A N 1
ATOM 740 C CA . MET A 1 100 ? -9.694 -0.859 2.058 1.00 93.62 100 MET A CA 1
ATOM 741 C C . MET A 1 100 ? -9.090 -0.337 3.370 1.00 93.62 100 MET A C 1
ATOM 743 O O . MET A 1 100 ? -9.589 -0.649 4.443 1.00 93.62 100 MET A O 1
ATOM 747 N N . LEU A 1 101 ? -8.048 0.502 3.310 1.00 92.06 101 LEU A N 1
ATOM 748 C CA . LEU A 1 101 ? -7.480 1.115 4.517 1.00 92.06 101 LEU A CA 1
ATOM 749 C C . LEU A 1 101 ? -8.426 2.135 5.164 1.00 92.06 101 LEU A C 1
ATOM 751 O O . LEU A 1 101 ? -8.421 2.267 6.383 1.00 92.06 101 LEU A O 1
ATOM 755 N N . LEU A 1 102 ? -9.225 2.862 4.381 1.00 90.38 102 LEU A N 1
ATOM 756 C CA . LEU A 1 102 ? -10.188 3.833 4.910 1.00 90.38 102 LEU A CA 1
ATOM 757 C C . LEU A 1 102 ? -11.441 3.168 5.496 1.00 90.38 102 LEU A C 1
ATOM 759 O O . LEU A 1 102 ? -12.012 3.710 6.436 1.00 90.38 102 LEU A O 1
ATOM 763 N N . GLU A 1 103 ? -11.834 2.005 4.974 1.00 91.00 103 GLU A N 1
ATOM 764 C CA . GLU A 1 103 ? -12.951 1.194 5.482 1.00 91.00 103 GLU A CA 1
ATOM 765 C C . GLU A 1 103 ? -12.634 0.528 6.831 1.00 91.00 103 GLU A C 1
ATOM 767 O O . GLU A 1 103 ? -13.538 0.258 7.620 1.00 91.00 103 GLU A O 1
ATOM 772 N N . VAL A 1 104 ? -11.351 0.295 7.127 1.00 92.00 104 VAL A N 1
ATOM 773 C CA . VAL A 1 104 ? -10.893 -0.282 8.397 1.00 92.00 104 VAL A CA 1
ATOM 774 C C . VAL A 1 104 ? -10.702 0.809 9.460 1.00 92.00 104 VAL A C 1
ATOM 776 O O . VAL A 1 104 ? -10.193 1.903 9.186 1.00 92.00 104 VAL A O 1
ATOM 779 N N . HIS A 1 105 ? -11.077 0.488 10.703 1.00 89.56 105 HIS A N 1
ATOM 780 C CA . HIS A 1 105 ? -10.886 1.364 11.861 1.00 89.56 105 HIS A CA 1
ATOM 781 C C . HIS A 1 105 ? -9.403 1.690 12.076 1.00 89.56 105 HIS A C 1
ATOM 783 O O . HIS A 1 105 ? -8.540 0.834 11.889 1.00 89.56 105 HIS A O 1
ATOM 789 N N . GLU A 1 106 ? -9.092 2.912 12.512 1.00 87.38 106 GLU A N 1
ATOM 790 C CA . GLU A 1 106 ? -7.717 3.438 12.519 1.00 87.38 106 GLU A CA 1
ATOM 791 C C . GLU A 1 106 ? -6.727 2.559 13.290 1.00 87.38 106 GLU A C 1
ATOM 793 O O . GLU A 1 106 ? -5.597 2.365 12.846 1.00 87.38 106 GLU A O 1
ATOM 798 N N . SER A 1 107 ? -7.187 1.957 14.391 1.00 89.75 107 SER A N 1
ATOM 799 C CA . SER A 1 107 ? -6.408 1.032 15.220 1.00 89.75 107 SER A CA 1
ATOM 800 C C . SER A 1 107 ? -5.984 -0.252 14.500 1.00 89.75 107 SER A C 1
ATOM 802 O O . SER A 1 107 ? -4.971 -0.835 14.863 1.00 89.75 107 SER A O 1
ATOM 804 N N . GLN A 1 108 ? -6.729 -0.687 13.482 1.00 91.88 108 GLN A N 1
ATOM 805 C CA . GLN A 1 108 ? -6.498 -1.939 12.753 1.00 91.88 108 GLN A CA 1
ATOM 806 C C . GLN A 1 108 ? -5.891 -1.717 11.363 1.00 91.88 108 GLN A C 1
ATOM 808 O O . GLN A 1 108 ? -5.516 -2.675 10.687 1.00 91.88 108 GLN A O 1
ATOM 813 N N . ARG A 1 109 ? -5.752 -0.463 10.911 1.00 92.56 109 ARG A N 1
ATOM 814 C CA . ARG A 1 109 ? -5.195 -0.152 9.583 1.00 92.56 109 ARG A CA 1
ATOM 815 C C . ARG A 1 109 ? -3.774 -0.685 9.397 1.00 92.56 109 ARG A C 1
ATOM 817 O O . ARG A 1 109 ? -3.422 -1.084 8.290 1.00 92.56 109 ARG A O 1
ATOM 824 N N . GLY A 1 110 ? -2.979 -0.729 10.470 1.00 90.94 110 GLY A N 1
ATOM 825 C CA . GLY A 1 110 ? -1.641 -1.326 10.450 1.00 90.94 110 GLY A CA 1
ATOM 826 C C . GLY A 1 110 ? -1.674 -2.818 10.120 1.00 90.94 110 GLY A C 1
ATOM 827 O O . GLY A 1 110 ? -0.980 -3.269 9.208 1.00 90.94 110 GLY A O 1
ATOM 828 N N . ASP A 1 111 ? -2.544 -3.565 10.797 1.00 92.31 111 ASP A N 1
ATOM 829 C CA . ASP A 1 111 ? -2.707 -5.006 10.582 1.00 92.31 111 ASP A CA 1
ATOM 830 C C . ASP A 1 111 ? -3.323 -5.312 9.213 1.00 92.31 111 ASP A C 1
ATOM 832 O O . ASP A 1 111 ? -2.885 -6.234 8.516 1.00 92.31 111 ASP A O 1
ATOM 836 N N . ALA A 1 112 ? -4.274 -4.486 8.770 1.00 94.06 112 ALA A N 1
ATOM 837 C CA . ALA A 1 112 ? -4.840 -4.569 7.429 1.00 94.06 112 ALA A CA 1
ATOM 838 C C . ALA A 1 112 ? -3.768 -4.346 6.349 1.00 94.06 112 ALA A C 1
ATOM 840 O O . ALA A 1 112 ? -3.666 -5.134 5.409 1.00 94.06 112 ALA A O 1
ATOM 841 N N . ALA A 1 113 ? -2.913 -3.326 6.493 1.00 93.62 113 ALA A N 1
ATOM 842 C CA . ALA A 1 113 ? -1.820 -3.076 5.555 1.00 93.62 113 ALA A CA 1
ATOM 843 C C . ALA A 1 113 ? -0.837 -4.258 5.486 1.00 93.62 113 ALA A C 1
ATOM 845 O O . ALA A 1 113 ? -0.447 -4.667 4.390 1.00 93.62 113 ALA A O 1
ATOM 846 N N . ASN A 1 114 ? -0.478 -4.845 6.632 1.00 93.12 114 ASN A N 1
ATOM 847 C CA . ASN A 1 114 ? 0.386 -6.027 6.691 1.00 93.12 114 ASN A CA 1
ATOM 848 C C . ASN A 1 114 ? -0.244 -7.238 5.986 1.00 93.12 114 ASN A C 1
ATOM 850 O O . ASN A 1 114 ? 0.431 -7.921 5.211 1.00 93.12 114 ASN A O 1
ATOM 854 N N . SER A 1 115 ? -1.542 -7.462 6.199 1.00 95.12 115 SER A N 1
ATOM 855 C CA . SER A 1 115 ? -2.302 -8.546 5.564 1.00 95.12 115 SER A CA 1
ATOM 856 C C . SER A 1 115 ? -2.354 -8.379 4.043 1.00 95.12 115 SER A C 1
ATOM 858 O O . SER A 1 115 ? -2.053 -9.313 3.302 1.00 95.12 115 SER A O 1
ATOM 860 N N . LEU A 1 116 ? -2.611 -7.158 3.561 1.00 94.69 116 LEU A N 1
ATOM 861 C CA . LEU A 1 116 ? -2.607 -6.837 2.131 1.00 94.69 116 LEU A CA 1
ATOM 862 C C . LEU A 1 116 ? -1.236 -7.068 1.482 1.00 94.69 116 LEU A C 1
ATOM 864 O O . LEU A 1 116 ? -1.157 -7.580 0.366 1.00 94.69 116 LEU A O 1
ATOM 868 N N . VAL A 1 117 ? -0.143 -6.715 2.167 1.00 94.69 117 VAL A N 1
ATOM 869 C CA . VAL A 1 117 ? 1.222 -6.997 1.693 1.00 94.69 117 VAL A CA 1
ATOM 870 C C . VAL A 1 117 ? 1.474 -8.500 1.622 1.00 94.69 117 VAL A C 1
ATOM 872 O O . VAL A 1 117 ? 2.043 -8.979 0.637 1.00 94.69 117 VAL A O 1
ATOM 875 N N . TYR A 1 118 ? 1.055 -9.250 2.641 1.00 94.56 118 TYR A N 1
ATOM 876 C CA . TYR A 1 118 ? 1.212 -10.699 2.681 1.00 94.56 118 TYR A CA 1
ATOM 877 C C . TYR A 1 118 ? 0.461 -11.383 1.531 1.00 94.56 118 TYR A C 1
ATOM 879 O O . TYR A 1 118 ? 1.073 -12.111 0.746 1.00 94.56 118 TYR A O 1
ATOM 887 N N . GLU A 1 119 ? -0.825 -11.080 1.362 1.00 93.75 119 GLU A N 1
ATOM 888 C CA . GLU A 1 119 ? -1.640 -11.637 0.280 1.00 93.75 119 GLU A CA 1
ATOM 889 C C . GLU A 1 119 ? -1.122 -11.246 -1.104 1.00 93.75 119 GLU A C 1
ATOM 891 O O . GLU A 1 119 ? -1.058 -12.083 -2.008 1.00 93.75 119 GLU A O 1
ATOM 896 N N . ALA A 1 120 ? -0.707 -9.988 -1.275 1.00 94.62 120 ALA A N 1
ATOM 897 C CA . ALA A 1 120 ? -0.146 -9.536 -2.537 1.00 94.62 120 ALA A CA 1
ATOM 898 C C . ALA A 1 120 ? 1.121 -10.320 -2.895 1.00 94.62 120 ALA A C 1
ATOM 900 O O . ALA A 1 120 ? 1.285 -10.759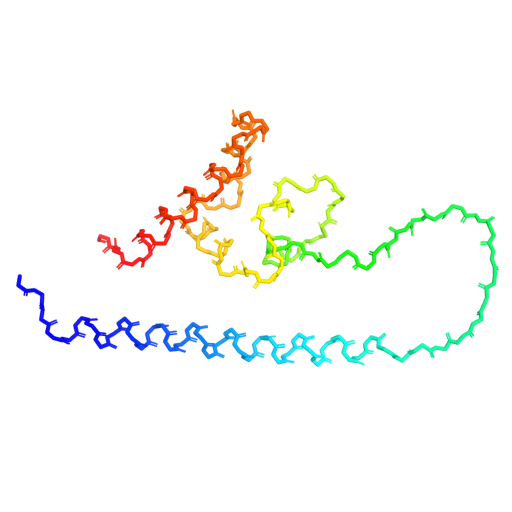 -4.030 1.00 94.62 120 ALA A O 1
ATOM 901 N N . ASN A 1 121 ? 2.002 -10.547 -1.921 1.00 91.38 121 ASN A N 1
ATOM 902 C CA . ASN A 1 121 ? 3.206 -11.337 -2.139 1.00 91.38 121 ASN A CA 1
ATOM 903 C C . ASN A 1 121 ? 2.891 -12.789 -2.515 1.00 91.38 121 ASN A C 1
ATOM 905 O O . ASN A 1 121 ? 3.571 -13.334 -3.380 1.00 91.38 121 ASN A O 1
ATOM 909 N N . LEU A 1 122 ? 1.876 -13.407 -1.906 1.00 92.00 122 LEU A N 1
ATOM 910 C CA . LEU A 1 122 ? 1.463 -14.766 -2.261 1.00 92.00 122 LEU A CA 1
ATOM 911 C C . LEU A 1 122 ? 0.938 -14.846 -3.697 1.00 92.00 122 LEU A C 1
ATOM 913 O O . LEU A 1 122 ? 1.391 -15.696 -4.457 1.00 92.00 122 LEU A O 1
ATOM 917 N N . ARG A 1 123 ? 0.056 -13.924 -4.103 1.00 91.06 123 ARG A N 1
ATOM 918 C CA . ARG A 1 123 ? -0.493 -13.894 -5.472 1.00 91.06 123 ARG A CA 1
ATOM 919 C C . ARG A 1 123 ? 0.568 -13.634 -6.540 1.00 91.06 123 ARG A C 1
ATOM 921 O O . ARG A 1 123 ? 0.429 -14.102 -7.662 1.00 91.06 123 ARG A O 1
ATOM 928 N N . LEU A 1 124 ? 1.627 -12.895 -6.206 1.00 86.56 124 LEU A N 1
ATOM 929 C CA . LEU A 1 124 ? 2.750 -12.677 -7.122 1.00 86.56 124 LEU A CA 1
ATOM 930 C C . LEU A 1 124 ? 3.664 -13.897 -7.263 1.00 86.56 124 LEU A C 1
ATOM 932 O O . LEU A 1 124 ? 4.293 -14.035 -8.308 1.00 86.56 124 LEU A O 1
ATOM 936 N N . ARG A 1 125 ? 3.757 -14.744 -6.230 1.00 85.31 125 ARG A N 1
ATOM 937 C CA . ARG A 1 125 ? 4.567 -15.974 -6.244 1.00 85.31 125 ARG A CA 1
ATOM 938 C C . ARG A 1 125 ? 3.823 -17.171 -6.832 1.00 85.31 125 ARG A C 1
ATOM 940 O O . ARG A 1 125 ? 4.454 -18.013 -7.447 1.00 85.31 125 ARG A O 1
ATOM 947 N N . ALA A 1 126 ? 2.506 -17.236 -6.655 1.00 74.94 126 ALA A N 1
ATOM 948 C CA . ALA A 1 126 ? 1.656 -18.290 -7.203 1.00 74.94 126 ALA A CA 1
ATOM 949 C C . ALA A 1 126 ? 0.628 -17.704 -8.190 1.00 74.94 126 ALA A C 1
ATOM 951 O O . ALA A 1 126 ? -0.562 -17.637 -7.861 1.00 74.94 126 ALA A O 1
ATOM 952 N N . PRO A 1 127 ? 1.067 -17.224 -9.371 1.00 70.56 127 PRO A N 1
ATOM 953 C CA . PRO A 1 127 ? 0.141 -16.866 -10.434 1.00 70.56 127 PRO A CA 1
ATOM 954 C C . PRO A 1 127 ? -0.536 -18.142 -10.947 1.00 70.56 127 PRO A C 1
ATOM 956 O O . PRO A 1 127 ? 0.141 -19.121 -11.261 1.00 70.56 127 PRO A O 1
ATOM 959 N N . VAL A 1 128 ? -1.869 -18.133 -10.971 1.00 67.69 128 VAL A N 1
ATOM 960 C CA . VAL A 1 128 ? -2.683 -19.222 -11.536 1.00 67.69 128 VAL A CA 1
ATOM 961 C C . VAL A 1 128 ? -2.607 -19.266 -13.055 1.00 67.69 128 VAL A C 1
ATOM 963 O O . VAL A 1 128 ? -2.449 -18.183 -13.667 1.00 67.69 128 VAL A O 1
#

Foldseek 3Di:
DDDPVLVVVVVVVVVVVVVVVVVVVVVVVVVVVVVPDDDDDDDDDDDDPPPPPPPAFLQCVVVVHDHDPPRLCRVQGHVVCNVLVVLLCVPQNPVRLSVQLVVDDVVCSNVVSVVSSVVSVVCVSDPD

InterPro domains:
  IPR004883 Lateral organ boundaries, LOB [PF03195] (56-128)
  IPR004883 Lateral organ boundaries, LOB [PS50891] (55-128)

pLDDT: mean 74.11, std 19.83, range [39.19, 95.25]

Organism: Triticum urartu (NCBI:txid4572)

Secondary structure (DSSP, 8-state):
---TTHHHHHHHHHHHHHHHHHHHHHHHHHHHHHTT-PPP-----S--------PPPHHHHHTT----TT-TTTTTS-TT-HHHHHHHHHHT-HHHHHHHHHHS-GGGHHHHHHHHHHHHHHHHHS--

Sequence (128 aa):
MSTASDWQQDHEVGKKIKSESAAEADRMMAAARRSSSLPAAGAGPGSTPSFNTMTPCAACKLLRRRCAQECPFSPFFSPLEPHKFASVHKVFGASNVSKMLLEVHESQRGDAANSLVYEANLRLRAPV